Protein AF-A0A7K3ZLG7-F1 (afdb_monomer)

Structure (mmCIF, N/CA/C/O backbone):
data_AF-A0A7K3ZLG7-F1
#
_entry.id   AF-A0A7K3ZLG7-F1
#
loop_
_atom_site.group_PDB
_atom_site.id
_atom_site.type_symbol
_atom_site.label_atom_id
_atom_site.label_alt_id
_atom_site.label_comp_id
_atom_site.label_asym_id
_atom_site.label_entity_id
_atom_site.label_seq_id
_atom_site.pdbx_PDB_ins_code
_atom_site.Cartn_x
_atom_site.Cartn_y
_atom_site.Cartn_z
_atom_site.occupancy
_atom_site.B_iso_or_equiv
_atom_site.auth_seq_id
_atom_site.auth_comp_id
_atom_site.auth_asym_id
_atom_site.auth_atom_id
_atom_site.pdbx_PDB_model_num
ATOM 1 N N . MET A 1 1 ? -25.005 -32.026 25.929 1.00 40.16 1 MET A N 1
ATOM 2 C CA . MET A 1 1 ? -25.276 -31.140 24.779 1.00 40.16 1 MET A CA 1
ATOM 3 C C . MET A 1 1 ? -25.057 -29.716 25.260 1.00 40.16 1 MET A C 1
ATOM 5 O O . MET A 1 1 ? -25.864 -29.235 26.042 1.00 40.16 1 MET A O 1
ATOM 9 N N . ALA A 1 2 ? -23.912 -29.110 24.936 1.00 47.38 2 ALA A N 1
ATOM 10 C CA . ALA A 1 2 ? -23.635 -27.728 25.320 1.00 47.38 2 ALA A CA 1
ATOM 11 C C . ALA A 1 2 ? -24.557 -26.807 24.513 1.00 47.38 2 ALA A C 1
ATOM 13 O O . ALA A 1 2 ? -24.617 -26.915 23.289 1.00 47.38 2 ALA A O 1
ATOM 14 N N . ALA A 1 3 ? -25.323 -25.971 25.212 1.00 54.00 3 ALA A N 1
ATOM 15 C CA . ALA A 1 3 ? -26.222 -25.006 24.605 1.00 54.00 3 ALA A CA 1
ATOM 16 C C . ALA A 1 3 ? -25.414 -24.041 23.728 1.00 54.00 3 ALA A C 1
ATOM 18 O O . ALA A 1 3 ? -24.561 -23.308 24.224 1.00 54.00 3 ALA A O 1
ATOM 19 N N . THR A 1 4 ? -25.680 -24.036 22.424 1.00 57.31 4 THR A N 1
ATOM 20 C CA . THR A 1 4 ? -25.172 -23.026 21.496 1.00 57.31 4 THR A CA 1
ATOM 21 C C . THR A 1 4 ? -25.972 -21.741 21.694 1.00 57.31 4 THR A C 1
ATOM 23 O O . THR A 1 4 ? -26.847 -21.392 20.902 1.00 57.31 4 THR A O 1
ATOM 26 N N . ALA A 1 5 ? -25.701 -21.031 22.791 1.00 65.06 5 ALA A N 1
ATOM 27 C CA . ALA A 1 5 ? -26.070 -19.628 22.890 1.00 65.06 5 ALA A CA 1
ATOM 28 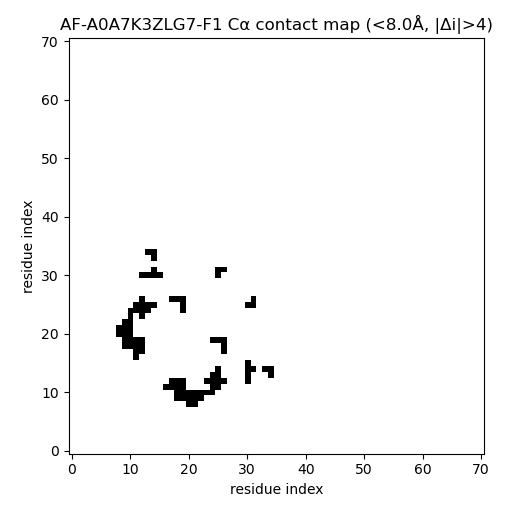C C . ALA A 1 5 ? -25.369 -18.917 21.725 1.00 65.06 5 ALA A C 1
ATOM 30 O O . ALA A 1 5 ? -24.142 -18.830 21.708 1.00 65.06 5 A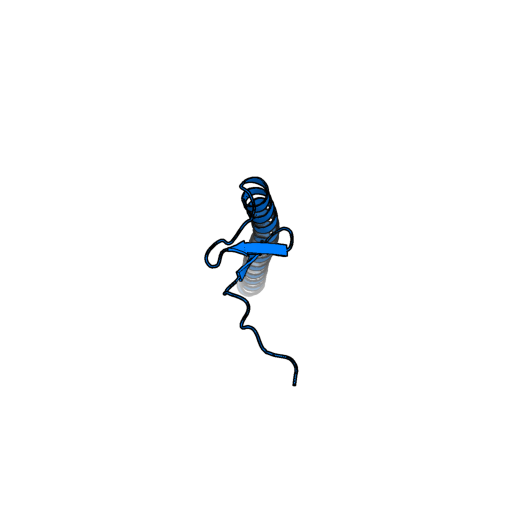LA A O 1
ATOM 31 N N . ARG A 1 6 ? -26.125 -18.517 20.693 1.00 61.81 6 ARG A N 1
ATOM 32 C CA . ARG A 1 6 ? -25.572 -17.755 19.569 1.00 61.81 6 ARG A CA 1
ATOM 33 C C . ARG A 1 6 ? -24.984 -16.481 20.162 1.00 61.81 6 ARG A C 1
ATOM 35 O O . ARG A 1 6 ? -25.745 -15.651 20.658 1.00 61.81 6 ARG A O 1
ATOM 42 N N . LEU A 1 7 ? -23.655 -16.360 20.167 1.00 65.81 7 LEU A N 1
ATOM 43 C CA . LEU A 1 7 ? -23.035 -15.087 20.496 1.00 65.81 7 LEU A CA 1
ATOM 44 C C . LEU A 1 7 ? -23.565 -14.057 19.491 1.00 65.81 7 LEU A C 1
ATOM 46 O O . LEU A 1 7 ? -23.663 -14.384 18.303 1.00 65.81 7 LEU A O 1
ATOM 50 N N . PRO A 1 8 ? -23.951 -12.857 19.954 1.00 73.38 8 PRO A N 1
ATOM 51 C CA . PRO A 1 8 ? -24.307 -11.779 19.052 1.00 73.38 8 PRO A CA 1
ATOM 52 C C . PRO A 1 8 ? -23.166 -11.539 18.063 1.00 73.38 8 PRO A C 1
ATOM 54 O O . PRO A 1 8 ? -21.992 -11.817 18.341 1.00 73.38 8 PRO A O 1
ATOM 57 N N . GLU A 1 9 ? -23.544 -11.056 16.888 1.00 76.56 9 GLU A N 1
ATOM 58 C CA . GLU A 1 9 ? -22.605 -10.652 15.853 1.00 76.56 9 GLU A CA 1
ATOM 59 C C . GLU A 1 9 ? -21.600 -9.672 16.477 1.00 76.56 9 GLU A C 1
ATOM 61 O O . GLU A 1 9 ? -21.984 -8.733 17.177 1.00 76.56 9 GLU A O 1
ATOM 66 N N . HIS A 1 10 ? -20.312 -9.941 16.297 1.00 83.00 10 HIS A N 1
ATOM 67 C CA . HIS A 1 10 ? -19.227 -9.091 16.770 1.00 83.00 10 HIS A CA 1
ATOM 68 C C . HIS A 1 10 ? -18.148 -9.053 15.697 1.00 83.00 10 HIS A C 1
ATOM 70 O O . HIS A 1 10 ? -17.926 -10.034 14.982 1.00 83.00 10 HIS A O 1
ATOM 76 N N . SER A 1 11 ? -17.507 -7.902 15.566 1.00 86.31 11 SER A N 1
ATOM 77 C CA . SER A 1 11 ? -16.298 -7.730 14.767 1.00 86.31 11 SER A CA 1
ATOM 78 C C . SER A 1 11 ? -15.086 -7.674 15.693 1.00 86.31 11 SER A C 1
ATOM 80 O O . SER A 1 11 ? -15.220 -7.537 16.905 1.00 86.31 11 SER A O 1
ATOM 82 N N . HIS A 1 12 ? -13.893 -7.802 15.124 1.00 90.56 12 HIS A N 1
ATOM 83 C CA . HIS A 1 12 ? -12.638 -7.545 15.823 1.00 90.56 12 HIS A CA 1
ATOM 84 C C . HIS A 1 12 ? -12.001 -6.280 15.249 1.00 90.56 12 HIS A C 1
ATOM 86 O O . HIS A 1 12 ? -12.119 -6.006 14.049 1.00 90.56 12 HIS A O 1
ATOM 92 N N . CYS A 1 13 ? -11.336 -5.499 16.098 1.00 92.50 13 CYS A N 1
ATOM 93 C CA . CYS A 1 13 ? -10.589 -4.322 15.677 1.00 92.50 13 CYS A CA 1
ATOM 94 C C . CYS A 1 13 ? -9.504 -4.724 14.677 1.00 92.50 13 CYS A C 1
ATOM 96 O O . CYS A 1 13 ? -8.658 -5.562 14.977 1.00 92.50 13 CYS A O 1
ATOM 98 N N . ARG A 1 14 ? -9.457 -4.067 13.514 1.00 91.25 14 ARG A N 1
ATOM 99 C CA . ARG A 1 14 ? -8.464 -4.376 12.467 1.00 91.25 14 ARG A CA 1
ATOM 100 C C . ARG A 1 14 ? -7.008 -4.077 12.850 1.00 91.25 14 ARG A C 1
ATOM 102 O O . ARG A 1 14 ? -6.118 -4.379 12.061 1.00 91.25 14 ARG A O 1
ATOM 109 N N . ASN A 1 15 ? -6.778 -3.451 14.005 1.00 92.81 15 ASN A N 1
ATOM 110 C CA . ASN A 1 15 ? -5.453 -3.057 14.482 1.00 92.81 15 ASN A CA 1
ATOM 111 C C . ASN A 1 15 ? -4.969 -3.880 15.690 1.00 92.81 15 ASN A C 1
ATOM 113 O O . ASN A 1 15 ? -3.848 -4.371 15.665 1.00 92.81 15 ASN A O 1
ATOM 117 N N . CYS A 1 16 ? -5.793 -4.031 16.736 1.00 92.12 16 CYS A N 1
ATOM 118 C CA . CYS A 1 16 ? -5.420 -4.716 17.986 1.00 92.12 16 CYS A CA 1
ATOM 119 C C . CYS A 1 16 ? -6.170 -6.034 18.246 1.00 92.12 16 CYS A C 1
ATOM 121 O O . CYS A 1 16 ? -5.890 -6.688 19.244 1.00 92.12 16 CYS A O 1
ATOM 123 N N . ASP A 1 17 ? -7.107 -6.415 17.372 1.00 90.00 17 ASP A N 1
ATOM 124 C CA . ASP A 1 17 ? -7.943 -7.623 17.481 1.00 90.00 17 ASP A CA 1
ATOM 125 C C . ASP A 1 17 ? -8.971 -7.627 18.637 1.00 90.00 17 ASP A C 1
ATOM 127 O O . ASP A 1 17 ? -9.675 -8.614 18.853 1.00 90.00 17 ASP A O 1
ATOM 131 N N . ASP A 1 18 ? -9.138 -6.505 19.350 1.00 91.06 18 ASP A N 1
ATOM 132 C CA . ASP A 1 18 ? -10.135 -6.393 20.423 1.00 91.06 18 ASP A CA 1
ATOM 133 C C . ASP A 1 18 ? -11.581 -6.559 19.909 1.00 91.06 18 ASP A C 1
ATOM 135 O O . ASP A 1 18 ? -11.888 -6.106 18.799 1.00 91.06 18 ASP A O 1
ATOM 139 N N . PRO A 1 19 ? -12.500 -7.147 20.704 1.00 88.31 19 PRO A N 1
ATOM 140 C CA . PRO A 1 19 ? -13.899 -7.314 20.317 1.00 88.31 19 PRO A CA 1
ATOM 141 C C . PRO A 1 19 ? -14.616 -5.972 20.145 1.00 88.31 19 PRO A C 1
ATOM 143 O O . PRO A 1 19 ? -14.536 -5.093 21.004 1.00 88.31 19 PRO A O 1
ATOM 146 N N . LEU A 1 20 ? -15.386 -5.852 19.067 1.00 87.44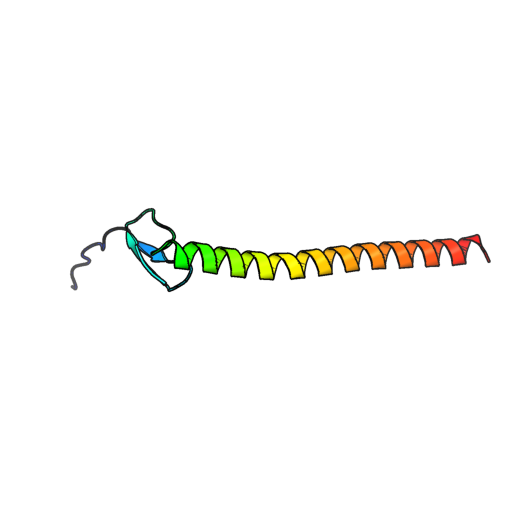 20 LEU A N 1
ATOM 147 C CA . LEU A 1 20 ? -16.184 -4.687 18.712 1.00 87.44 20 LEU A CA 1
ATOM 148 C C . LEU A 1 20 ? -17.668 -5.038 18.559 1.00 87.44 20 LEU A C 1
ATOM 150 O O . LEU A 1 20 ? -18.010 -6.165 18.175 1.00 87.44 20 LEU A O 1
ATOM 154 N N . PRO A 1 21 ? -18.567 -4.068 18.810 1.00 84.25 21 PRO A N 1
ATOM 155 C CA . PRO A 1 21 ? -19.958 -4.177 18.395 1.00 84.25 21 PRO A CA 1
ATOM 156 C C . PRO A 1 21 ? -20.052 -4.452 16.890 1.00 84.25 21 PRO A C 1
ATOM 158 O O . PRO A 1 21 ? -19.260 -3.925 16.106 1.00 84.25 21 PRO A O 1
ATOM 161 N N . ALA A 1 22 ? -21.041 -5.245 16.472 1.00 77.31 22 ALA A N 1
ATOM 162 C CA . ALA A 1 22 ? -21.293 -5.478 15.053 1.00 77.31 22 ALA A CA 1
ATOM 163 C C . ALA A 1 22 ? -21.422 -4.155 14.285 1.00 77.31 22 ALA A C 1
ATOM 165 O O . ALA A 1 22 ? -22.313 -3.351 14.559 1.00 77.31 22 ALA A O 1
ATOM 166 N N . GLY A 1 23 ? -20.545 -3.966 13.299 1.00 79.12 23 GLY A N 1
ATOM 167 C CA . GLY A 1 23 ? -20.532 -2.794 12.422 1.00 79.12 23 GLY A CA 1
ATOM 168 C C . GLY A 1 23 ? -19.335 -1.868 12.627 1.00 79.12 23 GLY A C 1
ATOM 169 O O . GLY A 1 23 ? -19.007 -1.121 11.705 1.00 79.12 23 GLY A O 1
ATOM 170 N N . ASP A 1 24 ? -18.636 -1.965 13.758 1.00 84.94 24 ASP A N 1
ATOM 171 C CA . ASP A 1 24 ? -17.439 -1.164 14.006 1.00 84.94 24 ASP A CA 1
ATOM 172 C C . ASP A 1 24 ? -16.175 -1.873 13.488 1.00 84.94 24 ASP A C 1
ATOM 174 O O . ASP A 1 24 ? -16.023 -3.092 13.600 1.00 84.94 24 ASP A O 1
ATOM 178 N N . GLU A 1 25 ? -15.250 -1.103 12.903 1.00 88.12 25 GLU A N 1
ATOM 179 C CA . GLU A 1 25 ? -13.985 -1.621 12.348 1.00 88.12 25 GLU A CA 1
ATOM 180 C C . GLU A 1 25 ? -12.767 -1.394 13.265 1.00 88.12 25 GLU A C 1
ATOM 182 O O . GLU A 1 25 ? -11.755 -2.089 13.129 1.00 88.12 25 GLU A O 1
ATOM 187 N N . PHE A 1 26 ? -12.841 -0.421 14.182 1.00 92.81 26 PHE A N 1
ATOM 188 C CA . PHE A 1 26 ? -11.744 -0.019 15.072 1.00 92.81 26 PHE A CA 1
ATOM 189 C C . PHE A 1 26 ? -12.260 0.308 16.479 1.00 92.81 26 PHE A C 1
ATOM 191 O O . PHE A 1 26 ? -13.314 0.924 16.610 1.00 92.81 26 PHE A O 1
ATOM 198 N N . CYS A 1 27 ? -11.500 -0.052 17.520 1.00 91.00 27 CYS A N 1
ATOM 199 C CA . CYS A 1 27 ? -11.859 0.220 18.923 1.00 91.00 27 CYS A CA 1
ATOM 200 C C . CYS A 1 27 ? -11.631 1.674 19.354 1.00 91.00 27 CYS A C 1
ATOM 202 O O . CYS A 1 27 ? -12.225 2.133 20.327 1.00 91.00 27 CYS A O 1
ATOM 204 N N . SER A 1 28 ? -10.768 2.400 18.643 1.00 92.25 28 SER A N 1
ATOM 205 C CA . SER A 1 28 ? -10.407 3.780 18.949 1.00 92.25 28 SER A CA 1
ATOM 206 C C . SER A 1 28 ? -9.938 4.522 17.698 1.00 92.25 28 SER A C 1
ATOM 208 O O . SER A 1 28 ? -9.569 3.916 16.685 1.00 92.25 28 SER A O 1
ATOM 210 N N . GLU A 1 29 ? -9.921 5.853 17.777 1.00 92.69 29 GLU A N 1
ATOM 211 C CA . GLU A 1 29 ? -9.323 6.702 16.741 1.00 92.69 29 GLU A CA 1
ATOM 212 C C . GLU A 1 29 ? -7.823 6.425 16.575 1.00 92.69 29 GLU A C 1
ATOM 214 O O . GLU A 1 29 ? -7.327 6.437 15.452 1.00 92.69 29 GLU A O 1
ATOM 219 N N . GLU A 1 30 ? -7.126 6.080 17.661 1.00 93.19 30 GLU A N 1
ATOM 220 C CA . GLU A 1 30 ? -5.712 5.689 17.635 1.00 93.19 30 GLU A CA 1
ATOM 221 C C . GLU A 1 30 ? -5.494 4.431 16.783 1.00 93.19 30 GLU A C 1
ATOM 223 O O . GLU A 1 30 ? -4.709 4.454 15.837 1.00 93.19 30 GLU A O 1
ATOM 228 N N . CYS A 1 31 ? -6.278 3.371 17.016 1.00 92.75 31 CYS A N 1
ATOM 229 C CA . CYS A 1 31 ? -6.209 2.146 16.216 1.00 92.75 31 CYS A CA 1
ATOM 230 C C . CYS A 1 31 ? -6.545 2.381 14.736 1.00 92.75 31 CYS A C 1
ATOM 232 O O . CYS A 1 31 ? -5.986 1.723 13.856 1.00 92.75 31 CYS A O 1
ATOM 234 N N . ARG A 1 32 ? -7.449 3.322 14.443 1.00 93.06 32 ARG A N 1
ATOM 235 C CA . ARG A 1 32 ? -7.784 3.706 13.067 1.00 93.06 32 ARG A CA 1
ATOM 236 C C . ARG A 1 32 ? -6.618 4.415 12.382 1.00 93.06 32 ARG A C 1
ATOM 238 O O . ARG A 1 32 ? -6.336 4.136 11.213 1.00 93.06 32 ARG A O 1
ATOM 245 N N . ASP A 1 33 ? -5.975 5.344 13.076 1.00 93.50 33 ASP A N 1
ATOM 246 C CA . ASP A 1 33 ? -4.859 6.112 12.535 1.00 93.50 33 ASP A CA 1
ATOM 247 C C . ASP A 1 33 ? -3.606 5.256 12.361 1.00 93.50 33 ASP A C 1
ATOM 249 O O . ASP A 1 33 ? -2.958 5.356 11.318 1.00 93.50 33 ASP A O 1
ATOM 253 N N . ASP A 1 34 ? -3.302 4.368 13.304 1.00 91.75 34 ASP A N 1
ATOM 254 C CA . ASP A 1 34 ? -2.169 3.447 13.194 1.00 91.75 34 ASP A CA 1
ATOM 255 C C . ASP A 1 34 ? -2.346 2.466 12.036 1.00 91.75 34 ASP A C 1
ATOM 257 O O . ASP A 1 34 ? -1.463 2.362 11.179 1.00 91.75 34 ASP A O 1
ATOM 261 N N . TYR A 1 35 ? -3.528 1.859 11.905 1.00 91.44 35 TYR A N 1
ATOM 262 C CA . TYR A 1 35 ? -3.839 0.991 10.770 1.00 91.44 35 TYR A CA 1
ATOM 263 C C . TYR A 1 35 ? -3.701 1.721 9.426 1.00 91.44 35 TYR A C 1
ATOM 265 O O . TYR A 1 35 ? -3.150 1.190 8.458 1.00 91.44 35 TYR A O 1
ATOM 273 N N . ARG A 1 36 ? -4.175 2.973 9.350 1.00 89.31 36 ARG A N 1
ATOM 274 C CA . ARG A 1 36 ? -4.028 3.811 8.150 1.00 89.31 36 ARG A CA 1
ATOM 275 C C . ARG A 1 36 ? -2.573 4.138 7.852 1.00 89.31 36 ARG A C 1
ATOM 277 O O . ARG A 1 36 ? -2.186 4.108 6.685 1.00 89.31 36 ARG A O 1
ATOM 284 N N . ARG A 1 37 ? -1.777 4.470 8.870 1.00 88.12 37 ARG A N 1
ATOM 285 C CA . ARG A 1 37 ? -0.348 4.777 8.721 1.00 88.12 37 ARG A CA 1
ATOM 286 C C . ARG A 1 37 ? 0.416 3.562 8.219 1.00 88.12 37 ARG A C 1
ATOM 288 O O . ARG A 1 37 ? 1.229 3.715 7.311 1.00 88.12 37 ARG A O 1
ATOM 295 N N . GLU A 1 38 ? 0.118 2.383 8.749 1.00 83.56 38 GLU A N 1
AT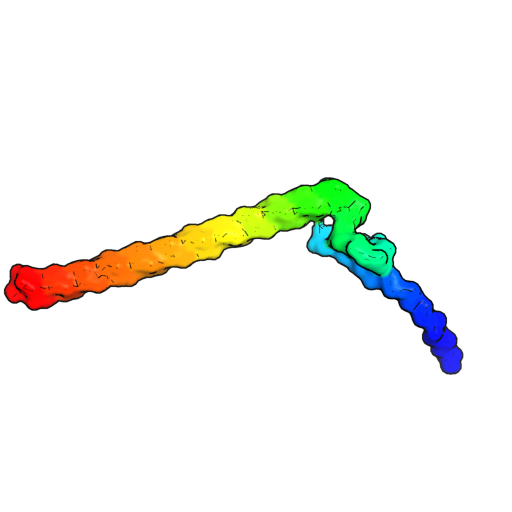OM 296 C CA . GLU A 1 38 ? 0.782 1.149 8.345 1.00 83.56 38 GLU A CA 1
ATOM 297 C C . GLU A 1 38 ? 0.415 0.763 6.906 1.00 83.56 38 GLU A C 1
ATOM 299 O O . GLU A 1 38 ? 1.296 0.602 6.061 1.00 83.56 38 GLU A O 1
ATOM 304 N N . ARG A 1 39 ? -0.875 0.809 6.548 1.00 83.25 39 ARG A N 1
ATOM 305 C CA . ARG A 1 39 ? -1.316 0.600 5.156 1.00 83.25 39 ARG A CA 1
ATOM 306 C C . ARG A 1 39 ? -0.764 1.633 4.174 1.00 83.25 39 ARG A C 1
ATOM 308 O O . ARG A 1 39 ? -0.476 1.316 3.016 1.00 83.25 39 ARG A O 1
ATOM 315 N N . ALA A 1 40 ? -0.607 2.880 4.609 1.00 77.31 40 ALA A N 1
ATOM 316 C CA . ALA A 1 40 ? 0.007 3.926 3.798 1.00 77.31 40 ALA A CA 1
ATOM 317 C C . ALA A 1 40 ? 1.515 3.706 3.590 1.00 77.31 40 ALA A C 1
ATOM 319 O O . ALA A 1 40 ? 2.062 4.206 2.609 1.00 77.31 40 ALA A O 1
ATOM 320 N N . ARG A 1 41 ? 2.202 2.987 4.487 1.00 75.12 41 ARG A N 1
ATOM 321 C CA . ARG A 1 41 ? 3.612 2.608 4.312 1.00 75.12 41 ARG A CA 1
ATOM 322 C C . ARG A 1 41 ? 3.758 1.436 3.352 1.00 75.12 41 ARG A C 1
ATOM 324 O O . ARG A 1 41 ? 4.577 1.536 2.441 1.00 75.12 41 ARG A O 1
ATOM 331 N N . GLU A 1 42 ? 2.936 0.398 3.499 1.00 74.88 42 GLU A N 1
ATOM 332 C CA . GLU A 1 42 ? 2.948 -0.764 2.597 1.00 74.88 42 GLU A CA 1
ATOM 333 C C . GLU A 1 42 ? 2.711 -0.343 1.138 1.00 74.88 42 GLU A C 1
ATOM 335 O O . GLU A 1 42 ? 3.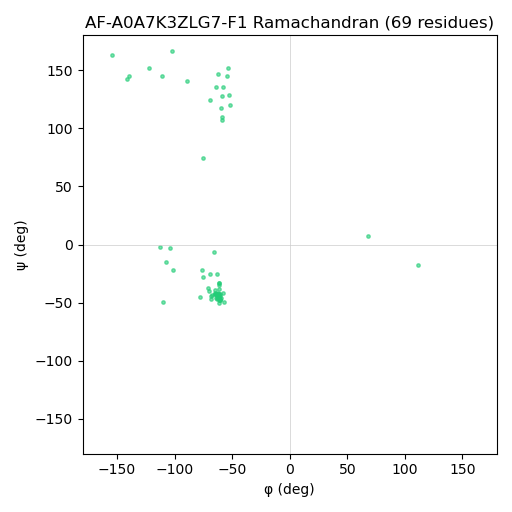520 -0.623 0.255 1.00 74.88 42 GLU A O 1
ATOM 340 N N . SER A 1 43 ? 1.671 0.458 0.898 1.00 73.00 43 SER A N 1
ATOM 341 C CA . SER A 1 43 ? 1.308 0.911 -0.455 1.00 73.00 43 SER A CA 1
ATOM 342 C C . SER A 1 43 ? 2.368 1.783 -1.145 1.00 73.00 43 SER A C 1
ATOM 344 O O . SER A 1 43 ? 2.435 1.822 -2.376 1.00 73.00 43 SER A O 1
ATOM 346 N N . ARG A 1 44 ? 3.227 2.477 -0.385 1.00 73.88 44 ARG A N 1
ATOM 347 C CA . ARG A 1 44 ? 4.325 3.276 -0.957 1.00 73.88 44 ARG A CA 1
ATOM 348 C C . ARG A 1 44 ? 5.424 2.397 -1.543 1.00 73.88 44 ARG A C 1
ATOM 350 O O . ARG A 1 44 ? 5.974 2.759 -2.581 1.00 73.88 44 ARG A O 1
ATOM 357 N N . GLY A 1 45 ? 5.737 1.269 -0.903 1.00 75.06 45 GLY A N 1
ATOM 358 C CA . GLY A 1 45 ? 6.731 0.318 -1.406 1.00 75.06 45 GLY A CA 1
ATOM 359 C C . GLY A 1 45 ?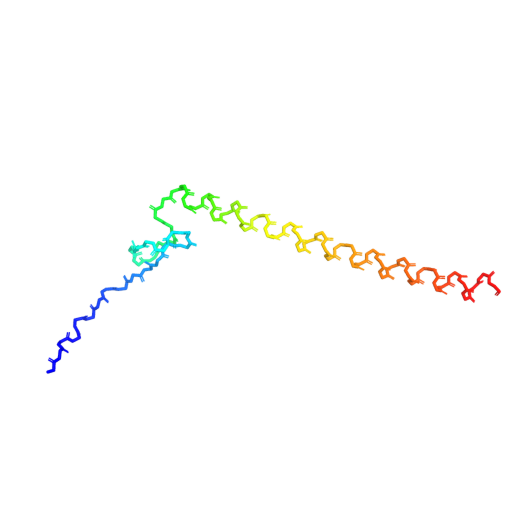 6.300 -0.289 -2.738 1.00 75.06 45 GLY A C 1
ATOM 360 O O . GLY A 1 45 ? 7.057 -0.254 -3.711 1.00 75.06 45 GLY A O 1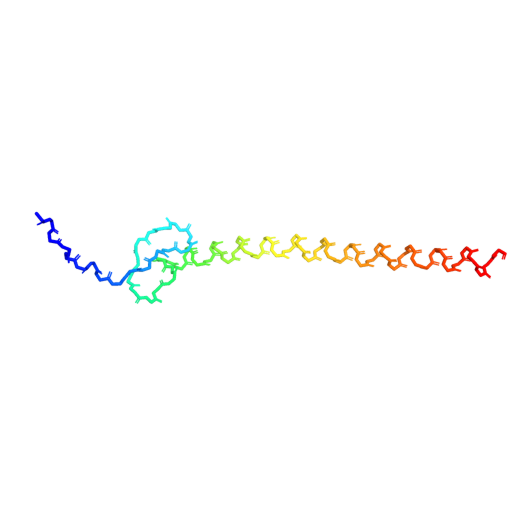
ATOM 361 N N . ASP A 1 46 ? 5.046 -0.733 -2.807 1.00 80.44 46 ASP A N 1
ATOM 362 C CA . ASP A 1 46 ? 4.476 -1.354 -4.004 1.00 80.44 46 ASP A CA 1
ATOM 363 C C . ASP A 1 46 ? 4.446 -0.393 -5.199 1.00 80.44 46 ASP A C 1
ATOM 365 O O . ASP A 1 46 ? 4.817 -0.763 -6.315 1.00 80.44 46 ASP A O 1
ATOM 369 N N . TYR A 1 47 ? 4.069 0.870 -4.970 1.00 86.31 47 TYR A N 1
ATOM 370 C CA . TYR A 1 47 ? 4.049 1.880 -6.028 1.00 86.31 47 TYR A CA 1
ATOM 371 C C . TYR A 1 47 ? 5.451 2.183 -6.573 1.00 86.31 47 TYR A C 1
ATOM 373 O O . TYR A 1 47 ? 5.640 2.284 -7.787 1.00 86.31 47 TYR A O 1
ATOM 381 N N . LEU A 1 48 ? 6.449 2.306 -5.692 1.00 88.81 48 LEU A N 1
ATOM 382 C CA . LEU A 1 48 ? 7.836 2.551 -6.096 1.00 88.81 48 LEU A CA 1
ATOM 383 C C . LEU A 1 48 ? 8.407 1.375 -6.891 1.00 88.81 48 LEU A C 1
ATOM 385 O O . LEU A 1 48 ? 9.063 1.588 -7.912 1.00 88.81 48 LEU A O 1
ATOM 389 N N . PHE A 1 49 ? 8.122 0.145 -6.460 1.00 91.00 49 PHE A N 1
ATOM 390 C CA . PHE A 1 49 ? 8.523 -1.056 -7.183 1.00 91.00 49 PHE A CA 1
ATOM 391 C C . PHE A 1 49 ? 7.888 -1.112 -8.578 1.00 91.00 49 PHE A C 1
ATOM 393 O O . PHE A 1 49 ? 8.590 -1.310 -9.573 1.00 91.00 49 PHE A O 1
ATOM 400 N N . ALA A 1 50 ? 6.578 -0.865 -8.673 1.00 92.75 50 ALA A N 1
ATOM 401 C CA . ALA A 1 50 ? 5.866 -0.836 -9.946 1.00 92.75 50 ALA A CA 1
ATOM 402 C C . ALA A 1 50 ? 6.418 0.245 -10.892 1.00 92.75 50 ALA A C 1
ATOM 404 O O . ALA A 1 50 ? 6.672 -0.029 -12.067 1.00 92.75 50 ALA A O 1
ATOM 405 N N . ALA A 1 51 ? 6.672 1.454 -10.383 1.00 94.94 51 ALA A N 1
ATOM 406 C CA . ALA A 1 51 ? 7.261 2.538 -11.164 1.00 94.94 51 ALA A CA 1
ATOM 407 C C . ALA A 1 51 ? 8.659 2.170 -11.689 1.00 94.94 51 ALA A C 1
ATOM 409 O O . ALA A 1 51 ? 8.949 2.361 -12.872 1.00 94.94 51 ALA A O 1
ATOM 410 N N . PHE A 1 52 ? 9.509 1.587 -10.839 1.00 96.69 52 PHE A N 1
ATOM 411 C CA . PHE A 1 52 ? 10.847 1.145 -11.229 1.00 96.69 52 PHE A CA 1
ATOM 412 C C . PHE A 1 52 ? 10.811 0.060 -12.314 1.00 96.69 52 PHE A C 1
ATOM 414 O O . PHE A 1 52 ? 11.581 0.118 -13.278 1.00 96.69 52 PHE A O 1
ATOM 421 N N . ALA A 1 53 ? 9.891 -0.901 -12.201 1.00 97.06 53 ALA A N 1
ATOM 422 C CA . ALA A 1 53 ? 9.706 -1.948 -13.200 1.00 97.06 53 ALA A CA 1
ATOM 423 C C . ALA A 1 53 ? 9.321 -1.365 -14.571 1.00 97.06 53 ALA A C 1
ATOM 425 O O . ALA A 1 53 ? 9.943 -1.703 -15.579 1.00 97.06 53 ALA A O 1
ATOM 426 N N . VAL A 1 54 ? 8.358 -0.436 -14.612 1.00 97.50 54 VAL A N 1
ATOM 427 C CA . VAL A 1 54 ? 7.926 0.225 -15.857 1.00 97.50 54 VAL A CA 1
ATOM 428 C C . VAL A 1 54 ? 9.076 0.993 -16.510 1.00 97.50 54 VAL A C 1
ATOM 430 O O . VAL A 1 54 ? 9.325 0.830 -17.705 1.00 97.50 54 VAL A O 1
ATOM 433 N N . VAL A 1 55 ? 9.817 1.788 -15.732 1.00 97.69 55 VAL A N 1
ATOM 434 C CA . VAL A 1 55 ? 10.971 2.551 -16.238 1.00 97.69 55 VAL A CA 1
ATOM 435 C C . VAL A 1 55 ? 12.040 1.618 -16.806 1.00 97.69 55 VAL A C 1
ATOM 437 O O . VAL A 1 55 ? 12.566 1.877 -17.889 1.00 97.69 55 VAL A O 1
ATOM 440 N N . SER A 1 56 ? 12.325 0.509 -16.121 1.00 97.00 56 SER A N 1
ATOM 441 C CA . SER A 1 56 ? 13.324 -0.471 -16.560 1.00 97.00 56 SER A CA 1
ATOM 442 C C . SER A 1 56 ? 12.945 -1.117 -17.895 1.00 97.00 56 SER A C 1
ATOM 444 O O . SER A 1 56 ? 13.784 -1.231 -18.788 1.00 97.00 56 SER A O 1
ATOM 446 N N . VAL A 1 57 ? 11.672 -1.488 -18.071 1.00 97.69 57 VAL A N 1
ATOM 447 C CA . VAL A 1 57 ? 11.167 -2.056 -19.331 1.00 97.69 57 VAL A CA 1
ATOM 448 C C . VAL A 1 57 ? 11.300 -1.055 -20.477 1.00 97.69 57 VAL A C 1
ATOM 450 O O . VAL A 1 57 ? 11.788 -1.416 -21.548 1.00 97.69 57 VAL A O 1
ATOM 453 N N . ILE A 1 58 ? 10.921 0.207 -20.253 1.00 97.50 58 ILE A N 1
ATOM 454 C CA . ILE A 1 58 ? 11.047 1.265 -21.264 1.00 97.50 58 ILE A CA 1
ATOM 455 C C . ILE A 1 58 ? 12.518 1.480 -21.632 1.00 97.50 58 ILE A C 1
ATOM 457 O O . ILE A 1 58 ? 12.846 1.537 -22.815 1.00 97.50 58 ILE A O 1
ATOM 461 N N . ALA A 1 59 ? 13.417 1.547 -20.648 1.00 97.00 59 ALA A N 1
ATOM 462 C CA . ALA A 1 59 ? 14.845 1.726 -20.892 1.00 97.00 59 ALA A CA 1
ATOM 463 C C . ALA A 1 59 ? 15.424 0.593 -21.752 1.00 97.00 59 ALA A C 1
ATOM 465 O O . ALA A 1 59 ? 16.114 0.859 -22.734 1.00 97.00 59 ALA A O 1
ATOM 466 N N . ILE A 1 60 ? 15.094 -0.664 -21.443 1.00 97.12 60 ILE A N 1
ATOM 467 C CA . ILE A 1 60 ? 15.531 -1.825 -22.232 1.00 97.12 60 ILE A CA 1
ATOM 468 C C . ILE A 1 60 ? 14.941 -1.778 -23.648 1.00 97.12 60 ILE A C 1
ATOM 470 O O . ILE A 1 60 ? 15.656 -2.020 -24.622 1.00 97.12 60 ILE A O 1
ATOM 474 N N . ALA A 1 61 ? 13.661 -1.435 -23.795 1.00 96.25 61 ALA A N 1
ATOM 475 C CA . ALA A 1 61 ? 13.019 -1.310 -25.102 1.00 96.25 61 ALA A CA 1
ATOM 476 C C . ALA A 1 61 ? 13.686 -0.227 -25.967 1.00 96.25 61 ALA A C 1
ATOM 478 O O . ALA A 1 61 ? 13.961 -0.454 -27.144 1.00 96.25 61 ALA A O 1
ATOM 479 N N . LEU A 1 62 ? 14.015 0.925 -25.380 1.00 96.12 62 LEU A N 1
ATOM 480 C CA . LEU A 1 62 ? 14.715 2.004 -26.074 1.00 96.12 62 LEU A CA 1
ATOM 481 C C . LEU A 1 62 ? 16.149 1.613 -26.438 1.00 96.12 62 LEU A C 1
ATOM 483 O O . LEU A 1 62 ? 16.569 1.848 -27.567 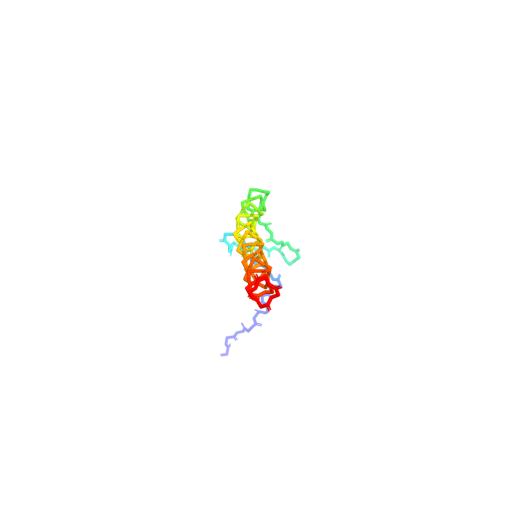1.00 96.12 62 LEU A O 1
ATOM 487 N N . LEU A 1 63 ? 16.882 0.976 -25.520 1.00 95.62 63 LEU A N 1
ATOM 488 C CA . LEU A 1 63 ? 18.241 0.492 -25.775 1.00 95.62 63 LEU A CA 1
ATOM 489 C C . LEU A 1 63 ? 18.263 -0.536 -26.909 1.00 95.62 63 LEU A C 1
ATOM 491 O O . LEU A 1 63 ? 19.061 -0.420 -27.834 1.00 95.62 63 LEU A O 1
ATOM 495 N N . THR A 1 64 ? 17.365 -1.519 -26.873 1.00 95.12 64 THR A N 1
ATOM 496 C CA . THR A 1 64 ? 17.265 -2.547 -27.921 1.00 95.12 64 THR A CA 1
ATOM 497 C C . THR A 1 64 ? 16.841 -1.959 -29.264 1.00 95.12 64 THR A C 1
ATOM 499 O O . THR A 1 64 ? 17.394 -2.336 -30.298 1.00 95.12 64 THR A O 1
ATOM 502 N N . TRP A 1 65 ? 15.913 -1.000 -29.268 1.00 95.25 65 TRP A N 1
ATOM 503 C CA . TRP A 1 65 ? 15.523 -0.279 -30.477 1.00 95.25 65 TRP A CA 1
ATOM 504 C C . TRP A 1 65 ? 16.692 0.515 -31.069 1.00 95.25 65 TRP A C 1
ATOM 506 O O . TRP A 1 65 ? 16.952 0.398 -32.268 1.00 95.25 65 TRP A O 1
ATOM 516 N N . PHE A 1 66 ? 17.425 1.248 -30.225 1.00 94.06 66 PHE A N 1
ATOM 517 C CA . PHE A 1 66 ? 18.580 2.053 -30.616 1.00 94.06 66 PHE A CA 1
ATOM 518 C C . PHE A 1 66 ? 19.711 1.190 -31.181 1.00 94.06 66 PHE A C 1
ATOM 520 O O . PHE A 1 66 ? 20.229 1.495 -32.247 1.00 94.06 66 PHE A O 1
ATOM 527 N N . VAL A 1 67 ? 20.044 0.068 -30.534 1.00 93.25 67 VAL A N 1
ATOM 528 C CA . VAL A 1 67 ? 21.051 -0.882 -31.041 1.00 93.25 67 VAL A CA 1
ATOM 529 C C . VAL A 1 67 ? 20.640 -1.466 -32.395 1.00 93.25 67 VAL A C 1
ATOM 531 O O . VAL A 1 67 ? 21.483 -1.637 -33.266 1.00 93.25 67 VAL A O 1
ATOM 534 N N . LYS A 1 68 ? 19.350 -1.753 -32.599 1.00 89.62 68 LYS A N 1
ATOM 535 C CA . LYS A 1 68 ? 18.853 -2.335 -33.854 1.00 89.62 68 LYS A CA 1
ATOM 536 C C . LYS A 1 68 ? 18.770 -1.333 -35.015 1.00 89.62 68 LYS A C 1
ATOM 538 O O . LYS A 1 68 ? 18.819 -1.763 -36.160 1.00 89.62 68 LYS A O 1
ATOM 543 N N . HIS A 1 69 ? 18.576 -0.042 -34.739 1.00 85.00 69 HIS A N 1
ATOM 544 C CA . HIS A 1 69 ? 18.383 0.995 -35.769 1.00 85.00 69 HIS A CA 1
ATOM 545 C C . HIS A 1 69 ? 19.585 1.935 -35.943 1.00 85.00 69 HIS A C 1
ATOM 547 O O . HIS A 1 69 ? 19.628 2.674 -36.922 1.00 85.00 69 HIS A O 1
ATOM 553 N N . GLY A 1 70 ? 20.522 1.953 -34.994 1.00 67.06 70 GLY A N 1
ATOM 554 C CA . GLY A 1 70 ? 21.712 2.806 -35.009 1.00 67.06 70 GLY A CA 1
ATOM 555 C C . GLY A 1 70 ? 23.019 2.089 -35.366 1.00 67.06 70 GLY A C 1
ATOM 556 O O . GLY A 1 70 ? 24.046 2.763 -35.429 1.00 67.06 70 GLY A O 1
ATOM 557 N N . ALA A 1 71 ? 22.993 0.766 -35.573 1.00 56.34 71 ALA A N 1
ATOM 558 C CA . ALA A 1 71 ? 24.112 -0.047 -36.061 1.00 56.34 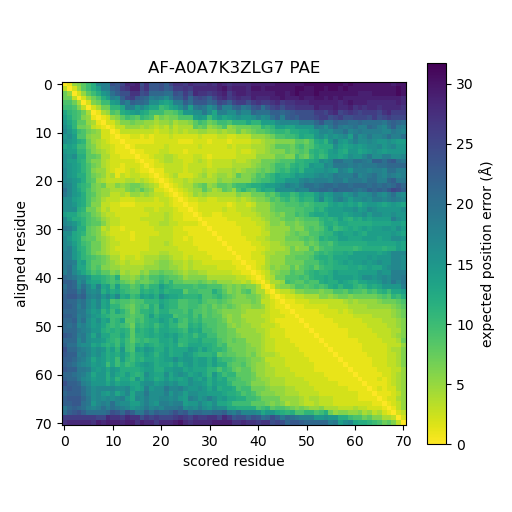71 ALA A CA 1
ATOM 559 C C . ALA A 1 71 ? 23.928 -0.425 -37.537 1.00 56.34 71 ALA A C 1
ATOM 561 O O . ALA A 1 71 ? 22.766 -0.674 -37.934 1.00 56.34 71 ALA A O 1
#

Sequence (71 aa):
MAATARLPEHSHCRNCDDPLPAGDEFCSEECRDDYRRERARESRGDYLFAAFAVVSVIAIALLTWFVKHGA

Mean predicted aligned error: 10.46 Å

Solvent-accessible surface area (backbone atoms only — not comparable to full-atom values): 4221 Å² total; per-residue (Å²): 132,84,80,82,73,77,71,75,74,61,30,48,15,81,61,81,61,48,84,30,62,65,89,46,58,51,88,42,72,65,44,47,51,50,45,50,54,52,53,57,52,56,54,50,54,56,51,52,52,53,53,51,51,55,53,51,54,50,51,52,53,51,50,54,50,46,58,67,72,74,105

Radius of gyration: 24.82 Å; Cα contacts (8 Å, |Δi|>4): 46; chains: 1; bounding box: 50×38×61 Å

Foldseek 3Di:
DPDCPPDPDWDAAPQPRHIHDPPDNHPDPVSVVVVVVVVVVVVVVVVVVVVVVVVVVVVVVVVVVCVVPVD

pLDDT: mean 84.95, std 12.88, range [40.16, 97.69]

Secondary structure (DSSP, 8-state):
------PPPEEE-TTT--EEETT-S-SSHHHHHHHHHHHHHHHHHHHHHHHHHHHHHHHHHHHHHHHHHH-